Protein AF-A0A392S2S1-F1 (afdb_monomer_lite)

Organism: NCBI:txid97028

Foldseek 3Di:
DDDDDDPDDPPDDDPVVVVVVVVVVVVVVVVVVVVVVVVVVVVVVVVVVVVVCCVPPVPDPDPDPDQLVVLVVLLVVQCVVPVVNSVVSVVSVVVSVVSVVVVPPPDDD

Structure (mmCIF, N/CA/C/O backbone):
data_AF-A0A392S2S1-F1
#
_entry.id   AF-A0A392S2S1-F1
#
loop_
_atom_site.group_PDB
_atom_site.id
_atom_site.type_symbol
_atom_site.label_atom_id
_atom_site.label_alt_id
_atom_site.label_comp_id
_atom_site.label_asym_id
_atom_site.label_entity_id
_atom_site.label_seq_id
_atom_site.pdbx_PDB_ins_code
_atom_site.Cartn_x
_atom_site.Cartn_y
_atom_site.Cartn_z
_atom_site.occupancy
_atom_site.B_iso_or_equiv
_atom_site.auth_seq_id
_atom_site.auth_comp_id
_atom_site.auth_asym_id
_atom_site.auth_atom_id
_atom_site.pdbx_PDB_model_num
ATOM 1 N N . PRO A 1 1 ? -68.244 17.327 47.724 1.00 59.59 1 PRO A N 1
ATOM 2 C CA . PRO A 1 1 ? -67.368 16.699 48.747 1.00 59.59 1 PRO A CA 1
ATOM 3 C C . PRO A 1 1 ? -65.891 16.775 48.320 1.00 59.59 1 PRO A C 1
ATOM 5 O O . PRO A 1 1 ? -65.614 16.495 47.156 1.00 59.59 1 PRO A O 1
ATOM 8 N N . PRO A 1 2 ? -64.954 17.184 49.194 1.00 57.38 2 PRO A N 1
ATOM 9 C CA . PRO A 1 2 ? -63.542 17.220 48.834 1.00 57.38 2 PRO A CA 1
ATOM 10 C C . PRO A 1 2 ? -62.976 15.794 48.849 1.00 57.38 2 PRO A C 1
ATOM 12 O O . PRO A 1 2 ? -63.236 15.027 49.775 1.00 57.38 2 PRO A O 1
ATOM 15 N N . LEU A 1 3 ? -62.227 15.429 47.808 1.00 59.53 3 LEU A N 1
ATOM 16 C CA . LEU A 1 3 ? -61.485 14.172 47.755 1.00 59.53 3 LEU A CA 1
ATOM 17 C C . LEU A 1 3 ? -60.147 14.384 48.464 1.00 59.53 3 LEU A C 1
ATOM 19 O O . LEU A 1 3 ? -59.300 15.140 47.993 1.00 59.53 3 LEU A O 1
ATOM 23 N N . PHE A 1 4 ? -59.981 13.744 49.617 1.00 63.91 4 PHE A N 1
ATOM 24 C CA . PHE A 1 4 ? -58.716 13.726 50.339 1.00 63.91 4 PHE A CA 1
ATOM 25 C C . PHE A 1 4 ? -57.797 12.700 49.668 1.00 63.91 4 PHE A C 1
ATOM 27 O O . PHE A 1 4 ? -58.036 11.497 49.757 1.00 63.91 4 PHE A O 1
ATOM 34 N N . VAL A 1 5 ? -56.776 13.173 48.954 1.00 67.12 5 VAL A N 1
ATOM 35 C CA . VAL A 1 5 ? -55.711 12.316 48.418 1.00 67.12 5 VAL A CA 1
ATOM 36 C C . VAL A 1 5 ? -54.633 12.214 49.502 1.00 67.12 5 VAL A C 1
ATOM 38 O O . VAL A 1 5 ? -54.159 13.260 49.951 1.00 67.12 5 VAL A O 1
ATOM 41 N N . PRO A 1 6 ? -54.247 11.012 49.972 1.00 65.50 6 PRO A N 1
ATOM 42 C CA . PRO A 1 6 ? -53.201 10.895 50.979 1.00 65.50 6 PRO A CA 1
ATOM 43 C C . PRO A 1 6 ? -51.886 11.408 50.390 1.00 65.50 6 PRO A C 1
ATOM 45 O O . PRO A 1 6 ? -51.494 10.995 49.298 1.00 65.50 6 PRO A O 1
ATOM 48 N N . ALA A 1 7 ? -51.196 12.294 51.108 1.00 63.16 7 ALA A N 1
ATOM 49 C CA . ALA A 1 7 ? -49.837 12.675 50.756 1.00 63.16 7 ALA A CA 1
ATOM 50 C C . ALA A 1 7 ? -48.951 11.421 50.817 1.00 63.16 7 ALA A C 1
ATOM 52 O O . ALA A 1 7 ? -48.767 10.838 51.887 1.00 63.16 7 ALA A O 1
ATOM 53 N N . THR A 1 8 ? -48.426 10.980 49.672 1.00 62.00 8 THR A N 1
ATOM 54 C CA . THR A 1 8 ? -47.398 9.939 49.620 1.00 62.00 8 THR A CA 1
ATOM 55 C C . THR A 1 8 ? -46.168 10.465 50.349 1.00 62.00 8 THR A C 1
ATOM 57 O O . THR A 1 8 ? -45.509 11.387 49.866 1.00 62.00 8 THR A O 1
ATOM 60 N N . LEU A 1 9 ? -45.882 9.918 51.531 1.00 59.50 9 LEU A N 1
ATOM 61 C CA . LEU A 1 9 ? -44.627 10.188 52.225 1.00 59.50 9 LEU A CA 1
ATOM 62 C C . LEU A 1 9 ? -43.462 9.784 51.305 1.00 59.50 9 LEU A C 1
ATOM 64 O O . LEU A 1 9 ? -43.568 8.750 50.638 1.00 59.50 9 LEU A O 1
ATOM 68 N N . PRO A 1 10 ? -42.358 10.553 51.250 1.00 60.66 10 PRO A N 1
ATOM 69 C CA . PRO A 1 10 ? -41.169 10.120 50.535 1.00 60.66 10 PRO A CA 1
ATOM 70 C C . PRO A 1 10 ? -40.686 8.821 51.181 1.00 60.66 10 PRO A C 1
ATOM 72 O O . PRO A 1 10 ? -40.252 8.815 52.334 1.00 60.66 10 PRO A O 1
ATOM 75 N N . VAL A 1 11 ? -40.808 7.705 50.464 1.00 67.62 11 VAL A N 1
ATOM 76 C CA . VAL A 1 11 ? -40.218 6.436 50.887 1.00 67.62 11 VAL A CA 1
ATOM 77 C C . VAL A 1 11 ? -38.715 6.600 50.714 1.00 67.62 11 VAL A C 1
ATOM 79 O O . VAL A 1 11 ? -38.200 6.567 49.598 1.00 67.62 11 VAL A O 1
ATOM 82 N N . HIS A 1 12 ? -38.015 6.869 51.815 1.00 72.38 12 HIS A N 1
ATOM 83 C CA . HIS A 1 12 ? -36.562 6.856 51.803 1.00 72.38 12 HIS A CA 1
ATOM 84 C C . HIS A 1 12 ? -36.095 5.410 51.618 1.00 72.38 12 HIS A C 1
ATOM 86 O O . HIS A 1 12 ? -36.535 4.546 52.382 1.00 72.38 12 HIS A O 1
ATOM 92 N N . PRO A 1 13 ? -35.229 5.136 50.626 1.00 75.06 13 PRO A N 1
ATOM 93 C CA . PRO A 1 13 ? -34.677 3.804 50.447 1.00 75.06 13 PRO A CA 1
ATOM 94 C C . PRO A 1 13 ? -33.943 3.388 51.720 1.00 75.06 13 PRO A C 1
ATOM 96 O O . PRO A 1 13 ? -33.228 4.183 52.342 1.00 75.06 13 PRO A O 1
ATOM 99 N N . SER A 1 14 ? -34.146 2.138 52.114 1.00 82.25 14 SER A N 1
ATOM 100 C CA . SER A 1 14 ? -33.443 1.540 53.238 1.00 82.25 14 SER A CA 1
ATOM 101 C C . SER A 1 14 ? -31.939 1.503 52.958 1.00 82.25 14 SER A C 1
ATOM 103 O O . SER A 1 14 ? -31.485 1.442 51.812 1.00 82.25 14 SER A O 1
ATOM 105 N N . GLN A 1 15 ? -31.134 1.514 54.021 1.00 85.88 15 GLN A N 1
ATOM 106 C CA . GLN A 1 15 ? -29.677 1.445 53.899 1.00 85.88 15 GLN A CA 1
ATOM 107 C C . GLN A 1 15 ? -29.221 0.202 53.107 1.00 85.88 15 GLN A C 1
ATOM 109 O O . GLN A 1 15 ? -28.279 0.293 52.324 1.00 85.88 15 GLN A O 1
ATOM 114 N N . ALA A 1 16 ? -29.937 -0.919 53.248 1.00 88.12 16 ALA A N 1
ATOM 115 C CA . ALA A 1 16 ? -29.678 -2.157 52.516 1.00 88.12 16 ALA A CA 1
ATOM 116 C C . ALA A 1 16 ? -29.915 -2.019 51.001 1.00 88.12 16 ALA A C 1
ATOM 118 O O . ALA A 1 16 ? -29.125 -2.526 50.207 1.00 88.12 16 ALA A O 1
ATOM 119 N N . GLU A 1 17 ? -30.962 -1.300 50.581 1.00 90.44 17 GLU A N 1
ATOM 120 C CA . GLU A 1 17 ? -31.215 -1.029 49.159 1.00 90.44 17 GLU A CA 1
ATOM 121 C C . GLU A 1 17 ? -30.119 -0.143 48.557 1.00 90.44 17 GLU A C 1
ATOM 123 O O . GLU A 1 17 ? -29.629 -0.421 47.463 1.00 90.44 17 GLU A O 1
ATOM 128 N N . LEU A 1 18 ? -29.677 0.888 49.286 1.00 93.06 18 LEU 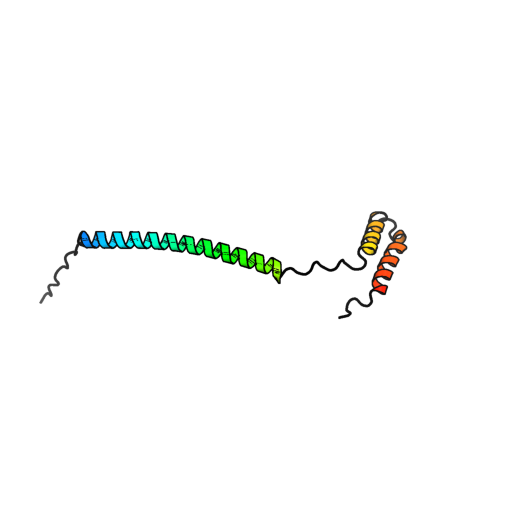A N 1
ATOM 129 C CA . LEU A 1 18 ? -28.582 1.758 48.842 1.00 93.06 18 LEU A CA 1
ATOM 130 C C . LEU A 1 18 ? -27.250 1.006 48.716 1.00 93.06 18 LEU A C 1
ATOM 132 O O . LEU A 1 18 ? -26.488 1.249 47.777 1.00 93.06 18 LEU A O 1
ATOM 136 N N . GLU A 1 19 ? -26.962 0.095 49.642 1.00 93.19 19 GLU A N 1
ATOM 137 C CA . GLU A 1 19 ? -25.764 -0.745 49.597 1.00 93.19 19 GLU A CA 1
ATOM 138 C C . GLU A 1 19 ? -25.821 -1.751 48.440 1.00 93.19 19 GLU A C 1
ATOM 140 O O . GLU A 1 19 ? -24.839 -1.905 47.710 1.00 93.19 19 GLU A O 1
ATOM 145 N N . GLY A 1 20 ? -26.996 -2.338 48.190 1.00 95.44 20 GLY A N 1
ATOM 146 C CA . GLY A 1 20 ? -27.245 -3.185 47.024 1.00 95.44 20 GLY A CA 1
ATOM 147 C C . GLY A 1 20 ? -26.997 -2.450 45.705 1.00 95.44 20 GLY A C 1
ATOM 148 O O . GLY A 1 20 ? -26.266 -2.949 44.849 1.00 95.44 20 GLY A O 1
ATOM 149 N N . ILE A 1 21 ? -27.518 -1.227 45.561 1.00 94.69 21 ILE A N 1
ATOM 150 C CA . ILE A 1 21 ? -27.283 -0.390 44.373 1.00 94.69 21 ILE A CA 1
ATOM 151 C C . ILE A 1 21 ? -25.786 -0.107 44.198 1.00 94.69 21 ILE A C 1
ATOM 153 O O . ILE A 1 21 ? -25.251 -0.261 43.100 1.00 94.69 21 ILE A O 1
ATOM 157 N N . ARG A 1 22 ? -25.081 0.265 45.275 1.00 96.19 22 ARG A N 1
ATOM 158 C CA . ARG A 1 22 ? -23.637 0.540 45.221 1.00 96.19 22 ARG A CA 1
ATOM 159 C C . ARG A 1 22 ? -22.838 -0.691 44.790 1.00 96.19 22 ARG A C 1
ATOM 161 O O . ARG A 1 22 ? -21.915 -0.556 43.991 1.00 96.19 22 ARG A O 1
ATOM 168 N N . SER A 1 23 ? -23.200 -1.871 45.290 1.00 97.19 23 SER A N 1
ATOM 169 C CA . SER A 1 23 ? -22.552 -3.132 44.920 1.00 97.19 23 SER A CA 1
ATOM 170 C C . SER A 1 23 ? -22.722 -3.442 43.429 1.00 97.19 23 SER A C 1
ATOM 172 O O . SER A 1 23 ? -21.741 -3.747 42.751 1.00 97.19 23 SER A O 1
ATOM 174 N N . VAL A 1 24 ? -23.934 -3.273 42.891 1.00 97.38 24 VAL A N 1
ATOM 175 C CA . VAL A 1 24 ? -24.206 -3.469 41.457 1.00 97.38 24 VAL A CA 1
ATOM 176 C C . VAL A 1 24 ? -23.419 -2.482 40.594 1.00 97.38 24 VAL A C 1
ATOM 178 O O . VAL A 1 24 ? -22.883 -2.872 39.556 1.00 97.38 24 VAL A O 1
ATOM 181 N N . LEU A 1 25 ? -23.307 -1.219 41.016 1.00 97.88 25 LEU A N 1
ATOM 182 C CA . LEU A 1 25 ? -22.520 -0.216 40.292 1.00 97.88 25 LEU A CA 1
ATOM 183 C C . LEU A 1 25 ? -21.031 -0.581 40.253 1.00 97.88 25 LEU A C 1
ATOM 185 O O . LEU A 1 25 ? -20.426 -0.532 39.186 1.00 97.88 25 LEU A O 1
ATOM 189 N N . GLN A 1 26 ? -20.462 -1.019 41.379 1.00 97.69 26 GLN A N 1
ATOM 190 C CA . GLN A 1 26 ? -19.067 -1.467 41.436 1.00 97.69 26 GLN A CA 1
ATOM 191 C C . GLN A 1 26 ? -18.808 -2.692 40.557 1.00 97.69 26 GLN A C 1
ATOM 193 O O . GLN A 1 26 ? -17.759 -2.789 39.924 1.00 97.69 26 GLN A O 1
ATOM 198 N N . GLU A 1 27 ? -19.741 -3.643 40.514 1.00 97.69 27 GLU A N 1
ATOM 199 C CA . GLU A 1 27 ? -19.593 -4.809 39.642 1.00 97.69 27 GLU A CA 1
ATOM 200 C C . GLU A 1 27 ? -19.711 -4.416 38.164 1.00 97.69 27 GLU A C 1
ATOM 202 O O . GLU A 1 27 ? -18.930 -4.881 37.335 1.00 97.69 27 GLU A O 1
ATOM 207 N N . SER A 1 28 ? -20.622 -3.495 37.842 1.00 97.94 28 SER A N 1
ATOM 208 C CA . SER A 1 28 ? -20.776 -2.959 36.485 1.00 97.94 28 SER A CA 1
ATOM 209 C C . SER A 1 28 ? -19.505 -2.257 36.003 1.00 97.94 28 SER A C 1
ATOM 211 O O . SER A 1 28 ? -19.093 -2.453 34.862 1.00 97.94 28 SER A O 1
ATOM 213 N N . GLU A 1 29 ? -18.850 -1.488 36.874 1.00 98.00 29 GLU A N 1
ATOM 214 C CA . GLU A 1 29 ? -17.593 -0.798 36.568 1.00 98.00 29 GLU A CA 1
ATOM 215 C C . GLU A 1 29 ? -16.455 -1.793 36.285 1.00 98.00 29 GLU A C 1
ATOM 217 O O . GLU A 1 29 ? -15.766 -1.676 35.273 1.00 98.00 29 GLU A O 1
ATOM 222 N N . LYS A 1 30 ? -16.333 -2.866 37.078 1.00 97.88 30 LYS A N 1
ATOM 223 C CA . LYS A 1 30 ? -15.360 -3.943 36.808 1.00 97.88 30 LYS A CA 1
ATOM 224 C C . LYS A 1 30 ? -15.621 -4.663 35.488 1.00 97.88 30 LYS A C 1
ATOM 226 O O . LYS A 1 30 ? -14.681 -5.056 34.798 1.00 97.88 30 LYS A O 1
ATOM 231 N N . VAL A 1 31 ? -16.889 -4.903 35.151 1.00 98.25 31 VAL A N 1
ATOM 232 C CA . VAL A 1 31 ? -17.255 -5.511 33.865 1.00 98.25 31 VAL A CA 1
ATOM 233 C C . VAL A 1 31 ? -16.892 -4.570 32.719 1.00 98.25 31 VAL A C 1
ATOM 235 O O . VAL A 1 31 ? -16.328 -5.029 31.727 1.00 98.25 31 VAL A O 1
ATOM 238 N N . LEU A 1 32 ? -17.138 -3.267 32.871 1.00 98.19 32 LEU A N 1
ATOM 239 C CA . LEU A 1 32 ? -16.773 -2.259 31.879 1.00 98.19 32 LEU A CA 1
ATOM 240 C C . LEU A 1 32 ? -15.261 -2.233 31.623 1.00 98.19 32 LEU A C 1
ATOM 242 O O . LEU A 1 32 ? -14.852 -2.302 30.467 1.00 98.19 32 LEU A O 1
ATOM 246 N N . GLU A 1 33 ? -14.435 -2.216 32.670 1.00 98.06 33 GLU A N 1
ATOM 247 C CA . GLU A 1 33 ? -12.970 -2.254 32.533 1.00 98.06 33 GLU A CA 1
ATOM 248 C C . GLU A 1 33 ? -12.493 -3.492 31.756 1.00 98.06 33 GLU A C 1
ATOM 250 O O . GLU A 1 33 ? -11.616 -3.413 30.891 1.00 98.06 33 GLU A O 1
ATOM 255 N N . ARG A 1 34 ? -13.089 -4.661 32.030 1.00 98.00 34 ARG A N 1
ATOM 256 C CA . ARG A 1 34 ? -12.765 -5.906 31.314 1.00 98.00 34 ARG A CA 1
ATOM 257 C C . ARG A 1 34 ? -13.158 -5.832 29.843 1.00 98.00 34 ARG A C 1
ATOM 259 O O . ARG A 1 34 ? -12.381 -6.271 28.997 1.00 98.00 34 ARG A O 1
ATOM 266 N N . LEU A 1 35 ? -14.337 -5.286 29.547 1.00 98.44 35 LEU A N 1
ATOM 267 C CA . LEU A 1 35 ? -14.819 -5.122 28.177 1.00 98.44 35 LEU A CA 1
ATOM 268 C C . LEU A 1 35 ? -13.945 -4.147 27.389 1.00 98.44 35 LEU A C 1
ATOM 270 O O . LEU A 1 35 ? -13.558 -4.472 26.273 1.00 98.44 35 LEU A O 1
ATOM 274 N N . GLN A 1 36 ? -13.564 -3.016 27.985 1.00 98.25 36 GLN A N 1
ATOM 275 C CA . GLN A 1 36 ? -12.657 -2.047 27.361 1.00 98.25 36 GLN A CA 1
ATOM 276 C C . GLN A 1 36 ? -11.310 -2.685 27.013 1.00 98.25 36 GLN A C 1
ATOM 278 O O . GLN A 1 36 ? -10.808 -2.531 25.902 1.00 98.25 36 GLN A O 1
ATOM 283 N N . LYS A 1 37 ? -10.749 -3.476 27.933 1.00 98.19 37 LYS A N 1
ATOM 284 C CA . LYS A 1 37 ? -9.505 -4.204 27.672 1.00 98.19 37 LYS A CA 1
ATOM 285 C C . LYS A 1 37 ? -9.655 -5.223 26.538 1.00 98.19 37 LYS A C 1
ATOM 287 O O . LYS A 1 37 ? -8.751 -5.367 25.719 1.00 98.19 37 LYS A O 1
ATOM 292 N N . GLN A 1 38 ? -10.774 -5.943 26.496 1.00 98.06 38 GLN A N 1
ATOM 293 C CA . GLN A 1 38 ? -11.042 -6.918 25.441 1.00 98.06 38 GLN A CA 1
ATOM 294 C C . GLN A 1 38 ? -11.234 -6.242 24.077 1.00 98.06 38 GLN A C 1
ATOM 296 O O . GLN A 1 38 ? -10.747 -6.753 23.071 1.00 98.06 38 GLN A O 1
ATOM 301 N N . GLU A 1 39 ? -11.913 -5.096 24.041 1.00 98.19 39 GLU A N 1
ATOM 302 C CA . GLU A 1 39 ? -12.076 -4.278 22.839 1.00 98.19 39 GLU A CA 1
ATOM 303 C C . GLU A 1 39 ? -10.719 -3.810 22.302 1.00 98.19 39 GLU A C 1
ATOM 305 O O . GLU A 1 39 ? -10.437 -3.990 21.117 1.00 98.19 39 GLU A O 1
ATOM 310 N N . GLU A 1 40 ? -9.844 -3.292 23.168 1.00 98.12 40 GLU A N 1
ATOM 311 C CA . GLU A 1 40 ? -8.506 -2.843 22.772 1.00 98.12 40 GLU A CA 1
ATOM 312 C C . GLU A 1 40 ? -7.657 -3.993 22.208 1.00 98.12 40 GLU A C 1
ATOM 314 O O . GLU A 1 40 ? -7.026 -3.849 21.158 1.00 98.12 40 GLU A O 1
ATOM 319 N N . GLN A 1 41 ? -7.686 -5.162 22.856 1.00 98.19 41 GLN A N 1
ATOM 320 C CA . GLN A 1 41 ? -7.001 -6.360 22.361 1.00 98.19 41 GLN A CA 1
ATOM 321 C C . GLN A 1 41 ? -7.538 -6.794 20.993 1.00 98.19 41 GLN A C 1
ATOM 323 O O . GLN A 1 41 ? -6.763 -7.042 20.070 1.00 98.19 41 GLN A O 1
ATOM 328 N N . MET A 1 42 ? -8.861 -6.825 20.833 1.00 98.25 42 MET A N 1
ATOM 329 C CA . MET A 1 42 ? -9.500 -7.199 19.573 1.00 98.25 42 MET A CA 1
ATOM 330 C C . MET A 1 42 ? -9.145 -6.226 18.446 1.00 98.25 42 MET A C 1
ATOM 332 O O . MET A 1 42 ? -8.867 -6.653 17.325 1.00 98.25 42 MET A O 1
ATOM 336 N N . LEU A 1 43 ? -9.108 -4.923 18.733 1.00 98.44 43 LEU A N 1
ATOM 337 C CA . LEU A 1 43 ? -8.714 -3.908 17.762 1.00 98.44 43 LEU A CA 1
ATOM 338 C C . LEU A 1 43 ? -7.272 -4.124 17.285 1.00 98.44 43 LEU A C 1
ATOM 340 O O . LEU A 1 43 ? -7.010 -4.066 16.080 1.00 98.44 43 LEU A O 1
ATOM 344 N N . GLN A 1 44 ? -6.347 -4.403 18.207 1.00 98.25 44 GLN A N 1
ATOM 345 C CA . GLN A 1 44 ? -4.953 -4.699 17.867 1.00 98.25 44 GLN A CA 1
ATOM 346 C C . GLN A 1 44 ? -4.841 -5.954 16.994 1.00 98.25 44 GLN A C 1
ATOM 348 O O . GLN A 1 44 ? -4.175 -5.919 15.958 1.00 98.25 44 GLN A O 1
ATOM 353 N N . GLU A 1 45 ? -5.534 -7.036 17.354 1.00 98.06 45 GLU A N 1
ATOM 354 C CA . GLU A 1 45 ? -5.534 -8.286 16.586 1.00 98.06 45 GLU A CA 1
ATOM 355 C C . GLU A 1 45 ? -6.081 -8.098 15.166 1.00 98.06 45 GLU A C 1
ATOM 357 O O . GLU A 1 45 ? -5.468 -8.547 14.194 1.00 98.06 45 GLU A O 1
ATOM 362 N N . VAL A 1 46 ? -7.216 -7.407 15.025 1.00 97.94 46 VAL A N 1
ATOM 363 C CA . VAL A 1 46 ? -7.832 -7.141 13.718 1.00 97.94 46 VAL A CA 1
ATOM 364 C C . VAL A 1 46 ? -6.929 -6.257 12.866 1.00 97.94 46 VAL A C 1
ATOM 366 O O . VAL A 1 46 ? -6.740 -6.544 11.684 1.00 97.94 46 VAL A O 1
ATOM 369 N N . THR A 1 47 ? -6.329 -5.226 13.460 1.00 97.44 47 THR A N 1
ATOM 370 C CA . THR A 1 47 ? -5.409 -4.325 12.755 1.00 97.44 47 THR A CA 1
ATOM 371 C C . THR A 1 47 ? -4.178 -5.077 12.263 1.00 97.44 47 THR A C 1
ATOM 373 O O . THR A 1 47 ? -3.827 -4.983 11.086 1.00 97.44 47 THR A O 1
ATOM 376 N N . GLN A 1 48 ? -3.552 -5.883 13.126 1.00 97.12 48 GLN A N 1
ATOM 377 C CA . GLN A 1 48 ? -2.392 -6.682 12.742 1.00 97.12 48 GLN A CA 1
ATOM 378 C C . GLN A 1 48 ? -2.749 -7.669 11.631 1.00 97.12 48 GLN A C 1
ATOM 380 O O . GLN A 1 48 ? -2.033 -7.774 10.640 1.00 97.12 48 GLN A O 1
ATOM 385 N N . LYS A 1 49 ? -3.890 -8.354 11.749 1.00 96.06 49 LYS A N 1
ATOM 386 C CA . LYS A 1 49 ? -4.339 -9.313 10.740 1.00 96.06 49 LYS A CA 1
ATOM 387 C C . LYS A 1 49 ? -4.658 -8.648 9.401 1.00 96.06 49 LYS A C 1
ATOM 389 O O . LYS A 1 49 ? -4.375 -9.232 8.358 1.00 96.06 49 LYS A O 1
ATOM 394 N N . ALA A 1 50 ? -5.228 -7.444 9.413 1.00 95.62 50 ALA A N 1
ATOM 395 C CA . ALA A 1 50 ? -5.476 -6.670 8.202 1.00 95.62 50 ALA A CA 1
ATOM 396 C C . ALA A 1 50 ? -4.163 -6.279 7.506 1.00 95.62 50 ALA A C 1
ATOM 398 O O . ALA A 1 50 ? -4.047 -6.462 6.294 1.00 95.62 50 ALA A O 1
ATOM 399 N N . ASN A 1 51 ? -3.164 -5.820 8.267 1.00 92.94 51 ASN A N 1
ATOM 400 C CA . ASN A 1 51 ? -1.833 -5.504 7.742 1.00 92.94 51 ASN A CA 1
ATOM 401 C C . ASN A 1 51 ? -1.160 -6.745 7.148 1.00 92.94 51 ASN A C 1
ATOM 403 O O . ASN A 1 51 ? -0.726 -6.722 6.001 1.00 92.94 51 ASN A O 1
ATOM 407 N N . ASP A 1 52 ? -1.152 -7.850 7.890 1.00 93.12 52 ASP A N 1
ATOM 408 C CA . ASP A 1 52 ? -0.614 -9.135 7.446 1.00 93.12 52 ASP A CA 1
ATOM 409 C C . ASP A 1 52 ? -1.249 -9.611 6.136 1.00 93.12 52 ASP A C 1
ATOM 411 O O . ASP A 1 52 ? -0.551 -10.067 5.230 1.00 93.12 52 ASP A O 1
ATOM 415 N N . LEU A 1 53 ? -2.577 -9.516 6.033 1.00 92.38 53 LEU A N 1
ATOM 416 C CA . LEU A 1 53 ? -3.305 -9.904 4.832 1.00 92.38 53 LEU A CA 1
ATOM 417 C C . LEU A 1 53 ? -2.950 -8.983 3.664 1.00 92.38 53 LEU A C 1
ATOM 419 O O . LEU A 1 53 ? -2.711 -9.460 2.557 1.00 92.38 53 LEU A O 1
ATOM 423 N N . HIS A 1 54 ? -2.878 -7.674 3.910 1.00 88.69 54 HIS A N 1
ATOM 424 C CA . HIS A 1 54 ? -2.469 -6.714 2.895 1.00 88.69 54 HIS A CA 1
ATOM 425 C C . HIS A 1 54 ? -1.059 -7.017 2.376 1.00 88.69 54 HIS A C 1
ATOM 427 O O . HIS A 1 54 ? -0.832 -7.031 1.168 1.00 88.69 54 HIS A O 1
ATOM 433 N N . GLU A 1 55 ? -0.128 -7.329 3.276 1.00 87.12 55 GLU A N 1
ATOM 434 C CA . GLU A 1 55 ? 1.250 -7.619 2.909 1.00 87.12 55 GLU A CA 1
ATOM 435 C C . GLU A 1 55 ? 1.439 -8.949 2.178 1.00 87.12 55 GLU A C 1
ATOM 437 O O . GLU A 1 55 ? 2.340 -9.059 1.348 1.00 87.12 55 GLU A O 1
ATOM 442 N N . LYS A 1 56 ? 0.645 -9.967 2.511 1.00 84.75 56 LYS A N 1
ATOM 443 C CA . LYS A 1 56 ? 0.808 -11.319 1.959 1.00 84.75 56 LYS A CA 1
ATOM 444 C C . LYS A 1 56 ? 0.003 -11.524 0.682 1.00 84.75 56 LYS A C 1
ATOM 446 O O . LYS A 1 56 ? 0.526 -12.080 -0.276 1.00 84.75 56 LYS A O 1
ATOM 451 N N . GLU A 1 57 ? -1.244 -11.064 0.668 1.00 81.81 57 GLU A N 1
ATOM 452 C CA . GLU A 1 57 ? -2.209 -11.385 -0.392 1.00 81.81 57 GLU A CA 1
ATOM 453 C C . GLU A 1 57 ? -2.437 -10.221 -1.359 1.00 81.81 57 GLU A C 1
ATOM 455 O O . GLU A 1 57 ? -2.739 -10.435 -2.531 1.00 81.81 57 GLU A O 1
ATOM 460 N N . TYR A 1 58 ? -2.295 -8.979 -0.885 1.00 78.56 58 TYR A N 1
ATOM 461 C CA . TYR A 1 58 ? -2.631 -7.785 -1.670 1.00 78.56 58 TYR A CA 1
ATOM 462 C C . TYR A 1 58 ? -1.420 -6.947 -2.077 1.00 78.56 58 TYR A C 1
ATOM 464 O O . TYR A 1 58 ? -1.599 -5.889 -2.687 1.00 78.56 58 TYR A O 1
ATOM 472 N N . LYS A 1 59 ? -0.189 -7.403 -1.804 1.00 77.06 59 LYS A N 1
ATOM 473 C CA . LYS A 1 59 ? 0.988 -6.778 -2.409 1.00 77.06 59 LYS A CA 1
ATOM 474 C C . LYS A 1 59 ? 0.884 -6.929 -3.916 1.00 77.06 59 LYS A C 1
ATOM 476 O O . LYS A 1 59 ? 0.847 -8.038 -4.450 1.00 77.06 59 LYS A O 1
ATOM 481 N N . LEU A 1 60 ? 0.853 -5.789 -4.602 1.00 72.06 60 LEU A N 1
ATOM 482 C CA . LEU A 1 60 ? 1.048 -5.779 -6.039 1.00 72.06 60 LEU A CA 1
ATOM 483 C C . LEU A 1 60 ? 2.403 -6.450 -6.309 1.00 72.06 60 LEU A C 1
ATOM 485 O O . LEU A 1 60 ? 3.378 -6.089 -5.642 1.00 72.06 60 LEU A O 1
ATOM 489 N N . PRO A 1 61 ? 2.486 -7.418 -7.242 1.00 75.75 61 PRO A N 1
ATOM 490 C CA . PRO A 1 61 ? 3.773 -7.940 -7.669 1.00 75.75 61 PRO A CA 1
ATOM 491 C C . PRO A 1 61 ? 4.681 -6.765 -8.009 1.00 75.75 61 PRO A C 1
ATOM 493 O O . PRO A 1 61 ? 4.210 -5.816 -8.645 1.00 75.75 61 PRO A O 1
ATOM 496 N N . GLU A 1 62 ? 5.946 -6.835 -7.580 1.00 74.19 62 GLU A N 1
ATOM 497 C CA . GLU A 1 62 ? 6.946 -5.820 -7.916 1.00 74.19 62 GLU A CA 1
ATOM 498 C C . GLU A 1 62 ? 6.785 -5.453 -9.395 1.00 74.19 62 GLU A C 1
ATOM 500 O O . GLU A 1 62 ? 6.775 -6.361 -10.246 1.00 74.19 62 GLU A O 1
ATOM 505 N N . PRO A 1 63 ? 6.551 -4.164 -9.714 1.00 72.44 63 PRO A N 1
ATOM 506 C CA . PRO A 1 63 ? 6.274 -3.765 -11.076 1.00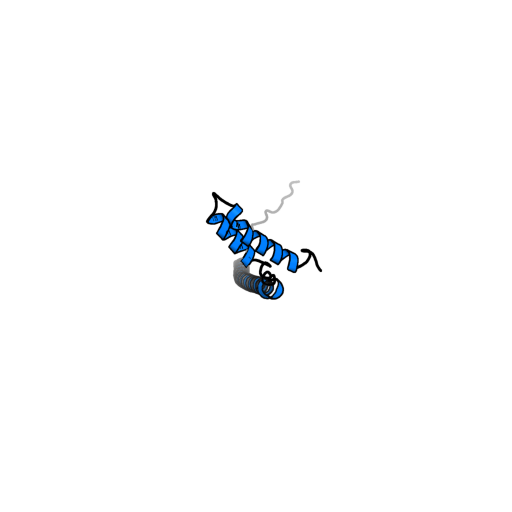 72.44 63 PRO A CA 1
ATOM 507 C C . PRO A 1 63 ? 7.414 -4.276 -11.943 1.00 72.44 63 PRO A C 1
ATOM 509 O O . PRO A 1 63 ? 8.590 -4.054 -11.647 1.00 72.44 63 PRO A O 1
ATOM 512 N N . LYS A 1 64 ? 7.056 -5.020 -12.997 1.00 73.25 64 LYS A N 1
ATOM 513 C CA . LYS A 1 64 ? 8.049 -5.552 -13.930 1.00 73.25 64 LYS A CA 1
ATOM 514 C C . LYS A 1 64 ? 8.967 -4.398 -14.341 1.00 73.25 64 LYS A C 1
ATOM 516 O O . LYS A 1 64 ? 8.430 -3.333 -14.666 1.00 73.25 64 LYS A O 1
ATOM 521 N N . PRO A 1 65 ? 10.301 -4.593 -14.340 1.00 76.94 65 PRO A N 1
ATOM 522 C CA . PRO A 1 65 ? 11.230 -3.549 -14.739 1.00 76.94 65 PRO A CA 1
ATOM 523 C C . PRO A 1 65 ? 10.761 -2.924 -16.047 1.00 76.94 65 PRO A C 1
ATOM 525 O O . PRO A 1 65 ? 10.426 -3.650 -16.992 1.00 76.94 65 PRO A O 1
ATOM 528 N N . GLU A 1 66 ? 10.674 -1.593 -16.074 1.00 79.69 66 GLU A N 1
ATOM 529 C CA . GLU A 1 66 ? 10.222 -0.873 -17.259 1.00 79.69 66 GLU A CA 1
ATOM 530 C C . GLU A 1 66 ? 11.074 -1.332 -18.445 1.00 79.69 66 GLU A C 1
ATOM 532 O O . GLU A 1 66 ? 12.310 -1.303 -18.418 1.00 79.69 66 GLU A O 1
ATOM 537 N N . ARG A 1 67 ? 10.413 -1.842 -19.484 1.00 83.75 67 ARG A N 1
ATOM 538 C CA . ARG A 1 67 ? 11.136 -2.357 -20.640 1.00 83.75 67 ARG A CA 1
ATOM 539 C C . ARG A 1 67 ? 11.866 -1.193 -21.313 1.00 83.75 67 ARG A C 1
ATOM 541 O O . ARG A 1 67 ? 11.291 -0.121 -21.471 1.00 83.75 67 ARG A O 1
ATOM 548 N N . CYS A 1 68 ? 13.117 -1.413 -21.711 1.00 92.25 68 CYS A N 1
ATOM 549 C CA . CYS A 1 68 ? 13.986 -0.384 -22.295 1.00 92.25 68 CYS A CA 1
ATOM 550 C C . CYS A 1 68 ? 14.351 0.780 -21.352 1.00 92.25 68 CYS A C 1
ATOM 552 O O . CYS A 1 68 ? 14.657 1.885 -21.809 1.00 92.25 68 CYS A O 1
ATOM 554 N N . MET A 1 69 ? 14.311 0.561 -20.029 1.00 92.56 69 MET A N 1
ATOM 555 C CA . MET A 1 69 ? 14.665 1.585 -19.038 1.00 92.56 69 MET A CA 1
ATOM 556 C C . MET A 1 69 ? 16.088 2.124 -19.233 1.00 92.56 69 MET A C 1
ATOM 558 O O . MET A 1 69 ? 16.306 3.326 -19.091 1.00 92.56 69 MET A O 1
ATOM 562 N N . ALA A 1 70 ? 17.052 1.271 -19.585 1.00 94.00 70 ALA A N 1
ATOM 563 C CA . ALA A 1 70 ? 18.439 1.684 -19.785 1.00 94.00 70 ALA A CA 1
ATOM 564 C C . ALA A 1 70 ? 18.574 2.669 -20.959 1.00 94.00 70 ALA A C 1
ATOM 566 O O . ALA A 1 70 ? 19.167 3.739 -20.817 1.00 94.00 70 ALA A O 1
ATOM 567 N N . GLU A 1 71 ? 17.960 2.352 -22.098 1.00 95.00 71 GLU A N 1
ATOM 568 C CA . GLU A 1 71 ? 17.966 3.179 -23.304 1.00 95.00 71 GLU A CA 1
ATOM 569 C C . GLU A 1 71 ? 17.183 4.484 -23.093 1.00 95.00 71 GLU A C 1
ATOM 571 O O . GLU A 1 71 ? 17.606 5.553 -23.551 1.00 95.00 71 GLU A O 1
ATOM 576 N N . ARG A 1 72 ? 16.080 4.425 -22.333 1.00 94.62 72 ARG A N 1
ATOM 577 C CA . ARG A 1 72 ? 15.322 5.607 -21.903 1.00 94.62 72 ARG A CA 1
ATOM 578 C C . ARG A 1 72 ? 16.189 6.539 -21.060 1.00 94.62 72 ARG A C 1
ATOM 580 O O . ARG A 1 72 ? 16.266 7.734 -21.346 1.00 94.62 72 ARG A O 1
ATOM 587 N N . LEU A 1 73 ? 16.851 6.008 -20.030 1.00 96.38 73 LEU A N 1
ATOM 588 C CA . LEU A 1 73 ? 17.709 6.793 -19.142 1.00 96.38 73 LEU A CA 1
ATOM 589 C C . LEU A 1 73 ? 18.898 7.398 -19.892 1.00 96.38 73 LEU A C 1
ATOM 591 O O . LEU A 1 73 ? 19.201 8.570 -19.678 1.00 96.38 73 LEU A O 1
ATOM 595 N N . ALA A 1 74 ? 19.513 6.653 -20.81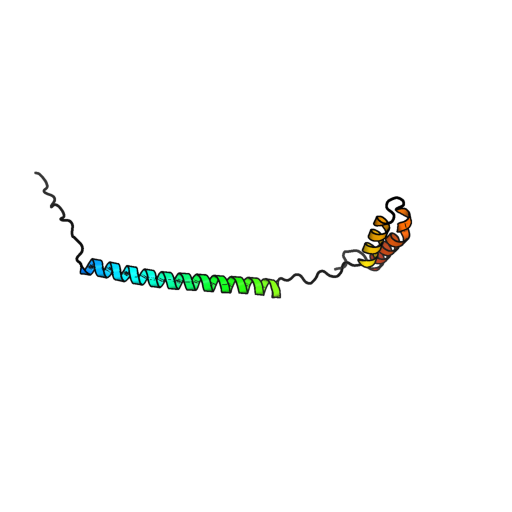1 1.00 96.12 74 ALA A N 1
ATOM 596 C CA . ALA A 1 74 ? 20.601 7.154 -21.647 1.00 96.12 74 ALA A CA 1
ATOM 597 C C . ALA A 1 74 ? 20.145 8.302 -22.568 1.00 96.12 74 ALA A C 1
ATOM 599 O O . ALA A 1 74 ? 20.840 9.309 -22.698 1.00 96.12 74 ALA A O 1
ATOM 600 N N . SER A 1 75 ? 18.938 8.203 -23.137 1.00 96.25 75 SER A N 1
ATOM 601 C CA . SER A 1 75 ? 18.338 9.282 -23.936 1.00 96.25 75 SER A CA 1
ATOM 602 C C . SER A 1 75 ? 18.119 10.549 -23.106 1.00 96.25 75 SER A C 1
ATOM 604 O O . SER A 1 75 ? 18.480 11.647 -23.527 1.00 96.25 75 SER A O 1
ATOM 606 N N . VAL A 1 76 ? 17.572 10.401 -21.894 1.00 96.62 76 VAL A N 1
ATOM 607 C CA . VAL A 1 76 ? 17.345 11.523 -20.971 1.00 96.62 76 VAL A CA 1
ATOM 608 C C . VAL A 1 76 ? 18.664 12.145 -20.511 1.00 96.62 76 VAL A C 1
ATOM 610 O O . VAL A 1 76 ? 18.763 13.369 -20.443 1.00 96.62 76 VAL A O 1
ATOM 613 N N . ALA A 1 77 ? 19.670 11.328 -20.197 1.00 97.50 77 ALA A N 1
ATOM 614 C CA . ALA A 1 77 ? 20.992 11.804 -19.804 1.00 97.50 77 ALA A CA 1
ATOM 615 C C . ALA A 1 77 ? 21.634 12.637 -20.922 1.00 97.50 77 ALA A C 1
ATOM 617 O O . ALA A 1 77 ? 22.043 13.769 -20.674 1.00 97.50 77 ALA A O 1
ATOM 618 N N . CYS A 1 78 ? 21.593 12.148 -22.165 1.00 97.81 78 CYS A N 1
ATOM 619 C CA . CYS A 1 78 ? 22.107 12.885 -23.315 1.00 97.81 78 CYS A CA 1
ATOM 620 C C . CYS A 1 78 ? 21.425 14.253 -23.480 1.00 97.81 78 CYS A C 1
ATOM 622 O O . CYS A 1 78 ? 22.099 15.267 -23.661 1.00 97.81 78 CYS A O 1
ATOM 624 N N . TYR A 1 79 ? 20.093 14.322 -23.367 1.00 97.50 79 TYR A N 1
ATOM 625 C CA . TYR A 1 79 ? 19.384 15.600 -23.492 1.00 97.50 79 TYR A CA 1
ATOM 626 C C . TYR A 1 79 ? 19.731 16.593 -22.382 1.00 97.50 79 TYR A C 1
ATOM 628 O O . TYR A 1 79 ? 19.788 17.796 -22.641 1.00 97.50 79 TYR A O 1
ATOM 636 N N . LYS A 1 80 ? 19.987 16.109 -21.162 1.00 97.06 80 LYS A N 1
ATOM 637 C CA . LYS A 1 80 ? 20.448 16.957 -20.054 1.00 97.06 80 LYS A CA 1
ATOM 638 C C . LYS A 1 80 ? 21.827 17.558 -20.332 1.00 97.06 80 LYS A C 1
ATOM 640 O O . LYS A 1 80 ? 22.067 18.701 -19.957 1.00 97.06 80 LYS A O 1
ATOM 645 N N . GLU A 1 81 ? 22.705 16.824 -21.007 1.00 96.56 81 GLU A N 1
ATOM 646 C CA . GLU A 1 81 ? 24.051 17.287 -21.370 1.00 96.56 81 GLU A CA 1
ATOM 647 C C . GLU A 1 81 ? 24.056 18.175 -22.627 1.00 96.56 81 GLU A C 1
ATOM 649 O O . GLU A 1 81 ? 24.849 19.112 -22.737 1.00 96.56 81 GLU A O 1
ATOM 654 N N . HIS A 1 82 ? 23.130 17.941 -23.560 1.00 95.75 82 HIS A N 1
ATOM 655 C CA . HIS A 1 82 ? 23.073 18.610 -24.862 1.00 95.75 82 HIS A CA 1
ATOM 656 C C . HIS A 1 82 ? 21.804 19.454 -25.067 1.00 95.75 82 HIS A C 1
ATOM 658 O O . HIS A 1 82 ? 21.222 19.466 -26.148 1.00 95.75 82 HIS A O 1
ATOM 664 N N . ILE A 1 83 ? 21.400 20.233 -24.057 1.00 93.62 83 ILE A N 1
ATOM 665 C CA . ILE A 1 83 ? 20.184 21.079 -24.096 1.00 93.62 83 ILE A CA 1
ATOM 666 C C . ILE A 1 83 ? 20.166 22.032 -25.305 1.00 93.62 83 ILE A C 1
ATOM 668 O O . ILE A 1 83 ? 19.122 22.260 -25.911 1.00 93.62 83 ILE A O 1
ATOM 672 N N . LYS A 1 84 ? 21.326 22.595 -25.665 1.00 95.44 84 LYS A N 1
ATOM 673 C CA . LYS A 1 84 ? 21.464 23.547 -26.783 1.00 95.44 84 LYS A CA 1
ATOM 674 C C . LYS A 1 84 ? 21.558 22.875 -28.152 1.00 95.44 84 LYS A C 1
ATOM 676 O O . LYS A 1 84 ? 21.428 23.556 -29.162 1.00 95.44 84 LYS A O 1
ATOM 681 N N . ASP A 1 85 ? 21.818 21.573 -28.182 1.00 94.06 85 ASP A N 1
ATOM 682 C CA . ASP A 1 85 ? 21.987 20.806 -29.414 1.00 94.06 85 ASP A CA 1
ATOM 683 C C . ASP A 1 85 ? 21.365 19.405 -29.268 1.00 94.06 85 ASP A C 1
ATOM 685 O O . ASP A 1 85 ? 22.077 18.397 -29.198 1.00 94.06 85 ASP A O 1
ATOM 689 N N . PRO A 1 86 ? 20.021 19.318 -29.193 1.00 91.69 86 PRO A N 1
ATOM 690 C CA . PRO A 1 86 ? 19.324 18.065 -28.900 1.00 91.69 86 PRO A CA 1
ATOM 691 C C . PRO A 1 86 ? 19.510 16.995 -29.987 1.00 91.69 86 PRO A C 1
ATOM 693 O O . PRO A 1 86 ? 19.309 15.807 -29.734 1.00 91.69 86 PRO A O 1
ATOM 696 N N . LEU A 1 87 ? 19.903 17.392 -31.203 1.00 95.50 87 LEU A N 1
ATOM 697 C CA . LEU A 1 87 ? 20.111 16.474 -32.325 1.00 95.50 87 LEU A CA 1
ATOM 698 C C . LEU A 1 87 ? 21.317 15.550 -32.114 1.00 95.50 87 LEU A C 1
ATOM 700 O O . LEU A 1 87 ? 21.328 14.443 -32.653 1.00 95.50 87 LEU A O 1
ATOM 704 N N . LYS A 1 88 ? 22.275 15.926 -31.255 1.00 95.81 88 LYS A N 1
ATOM 705 C CA . LYS A 1 88 ? 23.370 15.033 -30.832 1.00 95.81 88 LYS A CA 1
ATOM 706 C C . LYS A 1 88 ? 22.878 13.755 -30.154 1.00 95.81 88 LYS A C 1
ATOM 708 O O . LYS A 1 88 ? 23.574 12.744 -30.180 1.00 95.81 88 LYS A O 1
ATOM 713 N N . CYS A 1 89 ? 21.659 13.765 -29.616 1.00 97.31 89 CYS A N 1
ATOM 714 C CA . CYS A 1 89 ? 21.065 12.621 -28.932 1.00 97.31 89 CYS A CA 1
ATOM 715 C C . CYS A 1 89 ? 20.321 11.644 -29.846 1.00 97.31 89 CYS A C 1
ATOM 717 O O . CYS A 1 89 ? 19.778 10.655 -29.353 1.00 97.31 89 CYS A O 1
ATOM 719 N N . ALA A 1 90 ? 20.320 11.867 -31.166 1.00 96.56 90 ALA A N 1
ATOM 720 C CA . ALA A 1 90 ? 19.596 11.029 -32.123 1.00 96.56 90 ALA A CA 1
ATOM 721 C C . ALA A 1 90 ? 19.941 9.532 -32.006 1.00 96.56 90 ALA A C 1
ATOM 723 O O . ALA A 1 90 ? 19.049 8.691 -32.0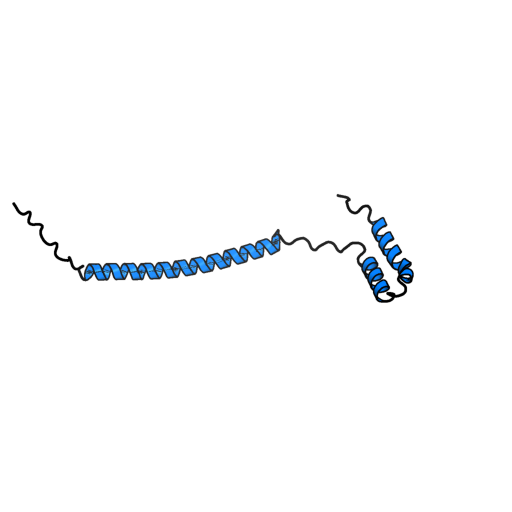82 1.00 96.56 90 ALA A O 1
ATOM 724 N N . GLY A 1 91 ? 21.210 9.187 -31.753 1.00 96.62 91 GLY A N 1
ATOM 725 C CA . GLY A 1 91 ? 21.631 7.795 -31.553 1.00 96.62 91 GLY A CA 1
ATOM 726 C C . GLY A 1 91 ? 20.982 7.133 -30.332 1.00 96.62 91 GLY A C 1
ATOM 727 O O . GLY A 1 91 ? 20.482 6.017 -30.430 1.00 96.62 91 GLY A O 1
ATOM 728 N N . PHE A 1 92 ? 20.914 7.838 -29.199 1.00 96.38 92 PHE A N 1
ATOM 729 C CA . PHE A 1 92 ? 20.292 7.325 -27.973 1.00 96.38 92 PHE A CA 1
ATOM 730 C C . PHE A 1 92 ? 18.781 7.135 -28.137 1.00 96.38 92 PHE A C 1
ATOM 732 O O . PHE A 1 92 ? 18.241 6.101 -27.747 1.00 96.38 92 PHE A O 1
ATOM 739 N N . VAL A 1 93 ? 18.120 8.088 -28.799 1.00 95.56 93 VAL A N 1
ATOM 740 C CA . VAL A 1 93 ? 16.684 8.011 -29.098 1.00 95.56 93 VAL A CA 1
ATOM 741 C C . VAL A 1 93 ? 16.375 6.866 -30.061 1.00 95.56 93 VAL A C 1
ATOM 743 O O . VAL A 1 93 ? 15.399 6.145 -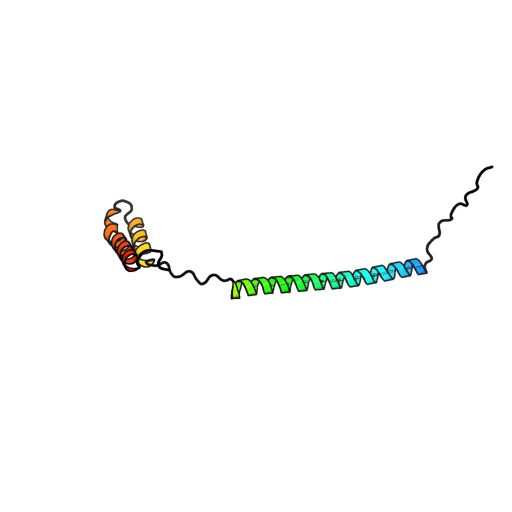29.859 1.00 95.56 93 VAL A O 1
ATOM 746 N N . ASN A 1 94 ? 17.214 6.654 -31.078 1.00 96.25 94 ASN A N 1
ATOM 747 C CA . ASN A 1 94 ? 17.063 5.529 -32.000 1.00 96.25 94 ASN A CA 1
ATOM 748 C C . ASN A 1 94 ? 17.232 4.187 -31.284 1.00 96.25 94 ASN A C 1
ATOM 750 O O . ASN A 1 94 ? 16.408 3.301 -31.487 1.00 96.25 94 ASN A O 1
ATOM 754 N N . ASN A 1 95 ? 18.212 4.064 -30.384 1.00 95.31 95 ASN A N 1
ATOM 755 C CA . ASN A 1 95 ? 18.396 2.859 -29.573 1.00 95.31 95 ASN A CA 1
ATOM 756 C C . ASN A 1 95 ? 17.173 2.574 -28.688 1.00 95.31 95 ASN A C 1
ATOM 758 O O . ASN A 1 95 ? 16.722 1.431 -28.599 1.00 95.31 95 ASN A O 1
ATOM 762 N N . PHE A 1 96 ? 16.593 3.610 -28.075 1.00 95.19 96 PHE A N 1
ATOM 763 C CA . PHE A 1 96 ? 15.358 3.468 -27.306 1.00 95.19 96 PHE A CA 1
ATOM 764 C C . PHE A 1 96 ? 14.184 3.025 -28.191 1.00 95.19 96 PHE A C 1
ATOM 766 O O . PHE A 1 96 ? 13.476 2.077 -27.850 1.00 95.19 96 PHE A O 1
ATOM 773 N N . ALA A 1 97 ? 14.019 3.639 -29.365 1.00 93.75 97 ALA A N 1
ATOM 774 C CA . ALA A 1 97 ? 12.985 3.260 -30.324 1.00 93.75 97 ALA A CA 1
ATOM 775 C C . ALA A 1 97 ? 13.159 1.819 -30.837 1.00 93.75 97 ALA A C 1
ATOM 777 O O . ALA A 1 97 ? 12.179 1.084 -30.946 1.00 93.75 97 ALA A O 1
ATOM 778 N N . ASP A 1 98 ? 14.389 1.390 -31.115 1.00 94.19 98 ASP A N 1
ATOM 779 C CA . ASP A 1 98 ? 14.703 0.023 -31.536 1.00 94.19 98 ASP A CA 1
ATOM 780 C C . ASP A 1 98 ? 14.413 -0.994 -30.440 1.00 94.19 98 ASP A C 1
ATOM 782 O O . ASP A 1 98 ? 13.838 -2.049 -30.720 1.00 94.19 98 ASP A O 1
ATOM 786 N N . CYS A 1 99 ? 14.752 -0.672 -29.192 1.00 92.25 99 CYS A N 1
ATOM 787 C CA . CYS A 1 99 ? 14.399 -1.511 -28.058 1.00 92.25 99 CYS A CA 1
ATOM 788 C C . CYS A 1 99 ? 12.873 -1.686 -27.959 1.00 92.25 99 CYS A C 1
ATOM 790 O O . CYS A 1 99 ? 12.393 -2.816 -27.867 1.00 92.25 99 CYS A O 1
ATOM 792 N N . LEU A 1 100 ? 12.092 -0.606 -28.094 1.00 91.19 100 LEU A N 1
ATOM 793 C CA . LEU A 1 100 ? 10.627 -0.682 -28.078 1.00 91.19 100 LEU A CA 1
ATOM 794 C C . LEU A 1 100 ? 10.059 -1.495 -29.253 1.00 91.19 100 LEU A C 1
ATOM 796 O O . LEU A 1 100 ? 9.143 -2.290 -29.057 1.00 91.19 100 LEU A O 1
ATOM 800 N N . ARG A 1 101 ? 10.615 -1.357 -30.464 1.00 90.00 101 ARG A N 1
ATOM 801 C CA . ARG A 1 101 ? 10.177 -2.124 -31.649 1.00 90.00 101 ARG A CA 1
ATOM 802 C C . ARG A 1 101 ? 10.388 -3.628 -31.484 1.00 90.00 101 ARG A C 1
ATOM 804 O O . ARG A 1 101 ? 9.535 -4.408 -31.898 1.00 90.00 101 ARG A O 1
ATOM 811 N N . ARG A 1 102 ? 11.499 -4.042 -30.863 1.00 85.50 102 ARG A N 1
ATOM 812 C CA . ARG A 1 102 ? 11.811 -5.463 -30.605 1.00 85.50 102 ARG A CA 1
ATOM 813 C C . ARG A 1 102 ? 10.818 -6.128 -29.652 1.00 85.50 102 ARG A C 1
ATOM 815 O O . ARG A 1 102 ? 10.668 -7.343 -29.682 1.00 85.50 102 ARG A O 1
ATOM 822 N N . LEU A 1 103 ? 10.142 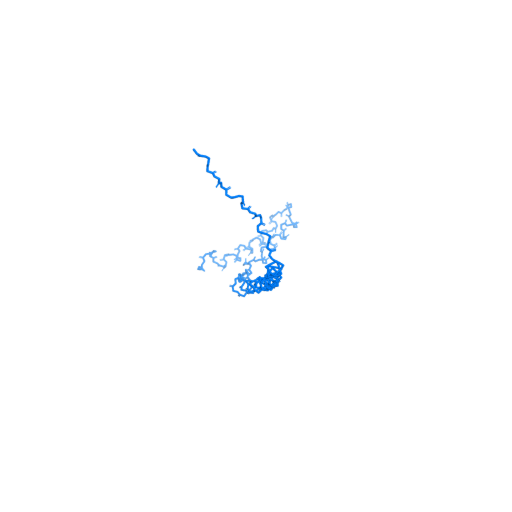-5.343 -28.818 1.00 74.44 103 LEU A N 1
ATOM 823 C CA . LEU A 1 103 ? 9.226 -5.834 -27.791 1.00 74.44 103 LEU A CA 1
ATOM 824 C C . LEU A 1 103 ? 7.795 -6.086 -28.291 1.00 74.44 103 LEU A C 1
ATOM 826 O O . LEU A 1 103 ? 6.964 -6.554 -27.508 1.00 74.44 103 LEU A O 1
ATOM 830 N N . GLY A 1 104 ? 7.520 -5.811 -29.572 1.00 65.44 104 GLY A N 1
ATOM 831 C CA . GLY A 1 104 ? 6.186 -5.904 -30.166 1.00 65.44 104 GLY A CA 1
ATOM 832 C C . GLY A 1 104 ? 5.228 -4.804 -29.674 1.00 65.44 104 GLY A C 1
ATOM 833 O O . GLY A 1 104 ? 5.605 -3.974 -28.843 1.00 65.44 104 GLY A O 1
ATOM 834 N N . PRO A 1 105 ? 3.980 -4.756 -30.180 1.00 61.03 105 PRO A N 1
ATOM 835 C CA . PRO A 1 105 ? 2.975 -3.796 -29.725 1.00 61.03 105 PRO A CA 1
ATOM 836 C C . PRO A 1 105 ? 2.792 -3.865 -28.203 1.00 61.03 105 PRO A C 1
ATOM 838 O O . PRO A 1 105 ? 2.787 -4.950 -27.621 1.00 61.03 105 PRO A O 1
ATOM 841 N N . LEU A 1 106 ? 2.585 -2.714 -27.557 1.00 55.91 106 LEU A N 1
ATOM 842 C CA . LEU A 1 106 ? 2.410 -2.555 -26.102 1.00 55.91 106 LEU A CA 1
ATOM 843 C C . LEU A 1 106 ? 1.120 -3.203 -25.527 1.00 55.91 106 LEU A C 1
ATOM 845 O O . LEU A 1 106 ? 0.639 -2.780 -24.483 1.00 55.91 106 LEU A O 1
ATOM 849 N N . GLY A 1 107 ? 0.560 -4.231 -26.172 1.00 55.53 107 GLY A N 1
ATOM 850 C CA . GLY A 1 107 ? -0.725 -4.845 -25.819 1.00 55.53 107 GLY A CA 1
ATOM 851 C C . GLY A 1 107 ? -0.870 -6.306 -26.255 1.00 55.53 107 GLY A C 1
ATOM 852 O O . GLY A 1 107 ? -1.897 -6.684 -26.809 1.00 55.53 107 GLY A O 1
ATOM 853 N N . GLY A 1 108 ? 0.161 -7.129 -26.055 1.00 45.66 108 GLY A N 1
ATOM 854 C CA . GLY A 1 108 ? 0.113 -8.567 -26.335 1.00 45.66 108 GLY A CA 1
ATOM 855 C C . GLY A 1 108 ? -0.192 -9.413 -25.096 1.00 45.66 108 GLY A C 1
ATOM 856 O O . GLY A 1 108 ? 0.754 -9.914 -24.497 1.00 45.66 108 GLY A O 1
ATOM 857 N N . LYS A 1 109 ? -1.495 -9.597 -24.822 1.00 36.72 109 LYS A N 1
ATOM 858 C CA . LYS A 1 109 ? -2.154 -10.418 -23.776 1.00 36.72 109 LYS A CA 1
ATOM 859 C C . LYS A 1 109 ? -1.989 -9.998 -22.314 1.00 36.72 109 LYS A C 1
ATOM 861 O O . LYS A 1 109 ? -0.860 -10.030 -21.785 1.00 36.72 109 LYS A O 1
#

pLDDT: mean 87.05, std 14.2, range [36.72, 98.44]

Secondary structure (DSSP, 8-state):
-----------PPPHHHHHHHHHHHHHHHHHHHHHHHHHHHHHHHHHHHHHHHHHHHSPPP-PPPPTTHHHHHHHHHHHHH-TT-GGGGHHHHHHHHHHHHHT--TT--

Radius of gyration: 39.54 Å; chains: 1; bounding box: 91×35×86 Å

Sequence (109 aa):
PPLFVPATLPVHPSQAELEGIRSVLQESEKVLERLQKQEEQMLQEVTQKANDLHEKEYKLPEPKPERCMAERLASVACYKEHIKDPLKCAGFVNNFADCLRRLGPLGGK